Protein A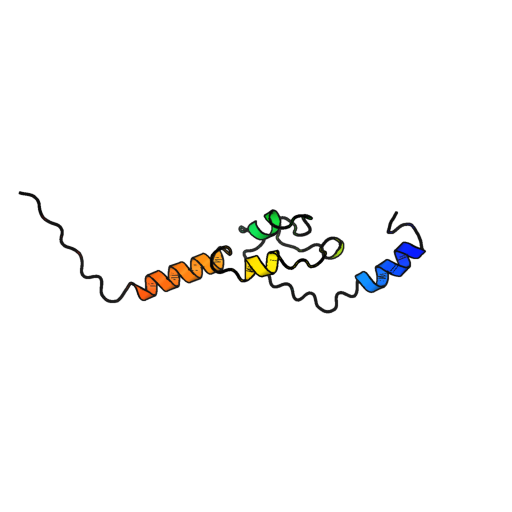F-Q01709-F1 (afdb_monomer_lite)

Secondary structure (DSSP, 8-state):
-TTTSHHHHHHHHHHT--TT------TTBTTTB-HHHHH-TT--B-TTS-B-TTT-----HHHHHHH-TTT-HHHHHHHHHHHHHHS-S-----------

Structure (mmCIF, N/CA/C/O backbone):
data_AF-Q01709-F1
#
_entry.id   AF-Q01709-F1
#
loop_
_atom_site.group_PDB
_atom_site.id
_atom_site.type_symbol
_atom_site.label_atom_id
_atom_site.label_alt_id
_atom_site.label_comp_id
_atom_site.label_asym_id
_atom_site.label_entity_id
_atom_site.label_seq_id
_atom_site.pdbx_PDB_ins_code
_atom_site.Cartn_x
_atom_site.Cartn_y
_atom_site.Cartn_z
_atom_site.occupancy
_atom_site.B_iso_or_equiv
_atom_site.auth_seq_id
_atom_site.auth_comp_id
_atom_site.auth_asym_id
_atom_site.auth_atom_id
_atom_site.pdbx_PDB_model_num
ATOM 1 N N . CYS A 1 1 ? 5.262 13.708 -25.592 1.00 59.22 1 CYS A N 1
ATOM 2 C CA . CYS A 1 1 ? 6.651 14.232 -25.614 1.00 59.22 1 CYS A CA 1
ATOM 3 C C . CYS A 1 1 ? 7.625 13.489 -24.688 1.00 59.22 1 CYS A C 1
ATOM 5 O O . CYS A 1 1 ? 8.690 13.134 -25.172 1.00 59.22 1 CYS A O 1
ATOM 7 N N . ARG A 1 2 ? 7.297 13.193 -23.412 1.00 56.72 2 ARG A N 1
ATOM 8 C CA . ARG A 1 2 ? 8.230 12.513 -22.474 1.00 56.72 2 ARG A CA 1
ATOM 9 C C . ARG A 1 2 ? 8.763 11.150 -22.955 1.00 56.72 2 ARG A C 1
ATOM 11 O O . ARG A 1 2 ? 9.904 10.828 -22.667 1.00 56.72 2 ARG A O 1
ATOM 18 N N . TYR A 1 3 ? 7.973 10.407 -23.735 1.00 63.38 3 TYR A N 1
ATOM 19 C CA . TYR A 1 3 ? 8.354 9.095 -24.285 1.00 63.38 3 TYR A CA 1
ATOM 20 C C . TYR A 1 3 ? 8.838 9.126 -25.744 1.00 63.38 3 TYR A C 1
ATOM 22 O O . TYR A 1 3 ? 9.289 8.109 -26.252 1.00 63.38 3 TYR A O 1
ATOM 30 N N . ILE A 1 4 ? 8.725 10.274 -26.423 1.00 70.75 4 ILE A N 1
ATOM 31 C CA . ILE A 1 4 ? 9.040 10.426 -27.857 1.00 70.75 4 ILE A CA 1
ATOM 32 C C . ILE A 1 4 ? 10.450 10.993 -28.083 1.00 70.75 4 ILE A C 1
ATOM 34 O O . ILE A 1 4 ? 11.030 10.779 -29.140 1.00 70.75 4 ILE A O 1
ATOM 38 N N . CYS A 1 5 ? 11.031 11.694 -27.104 1.00 76.25 5 CYS A N 1
ATOM 39 C CA . CYS A 1 5 ? 12.400 12.200 -27.207 1.00 76.25 5 CYS A CA 1
ATOM 40 C C . CYS A 1 5 ? 13.389 11.140 -26.689 1.00 76.25 5 CYS A C 1
ATOM 42 O O . CYS A 1 5 ? 13.206 10.684 -25.557 1.00 76.25 5 CYS A O 1
ATOM 44 N N . PRO A 1 6 ? 14.443 10.763 -27.439 1.00 74.62 6 PRO A N 1
ATOM 45 C CA . PRO A 1 6 ? 15.386 9.715 -27.031 1.00 74.62 6 PRO A CA 1
ATOM 46 C C . PRO A 1 6 ? 16.025 9.981 -25.658 1.00 74.62 6 PRO A C 1
ATOM 48 O O . PRO A 1 6 ? 16.215 9.053 -24.875 1.00 74.62 6 PRO A O 1
ATOM 51 N N . LEU A 1 7 ? 16.251 11.252 -25.307 1.00 77.44 7 LEU A N 1
ATOM 52 C CA . LEU A 1 7 ? 16.742 11.643 -23.983 1.00 77.44 7 LEU A CA 1
ATOM 53 C C . LEU A 1 7 ? 15.709 11.385 -22.868 1.00 77.44 7 LEU A C 1
ATOM 55 O O . LEU A 1 7 ? 16.053 10.892 -21.796 1.00 77.44 7 LEU A O 1
ATOM 59 N N . GLY A 1 8 ? 14.429 11.667 -23.130 1.00 72.31 8 GLY A N 1
ATOM 60 C CA . GLY A 1 8 ? 13.334 11.359 -22.204 1.00 72.31 8 GLY A CA 1
ATOM 61 C C . GLY A 1 8 ? 13.105 9.853 -22.045 1.00 72.31 8 GLY A C 1
ATOM 62 O O . GLY A 1 8 ? 12.820 9.387 -20.943 1.00 72.31 8 GLY A O 1
ATOM 63 N N . ALA A 1 9 ? 13.310 9.082 -23.118 1.00 72.31 9 ALA A N 1
ATOM 64 C CA . ALA A 1 9 ? 13.232 7.625 -23.091 1.00 72.31 9 ALA A CA 1
ATOM 65 C C . ALA A 1 9 ? 14.359 7.000 -22.251 1.00 72.31 9 ALA A C 1
ATOM 67 O O . ALA A 1 9 ? 14.082 6.118 -21.439 1.00 72.31 9 ALA A O 1
ATOM 68 N N . ALA A 1 10 ? 15.597 7.494 -22.375 1.00 75.25 10 ALA A N 1
ATOM 69 C CA . ALA A 1 10 ? 16.732 7.019 -21.578 1.00 75.25 10 ALA A CA 1
ATOM 70 C C . ALA A 1 10 ? 16.522 7.250 -20.069 1.00 75.25 10 ALA A C 1
ATOM 72 O O . ALA A 1 10 ? 16.755 6.354 -19.259 1.00 75.25 10 ALA A O 1
ATOM 73 N N . LEU A 1 11 ? 16.001 8.422 -19.690 1.00 72.25 11 LEU A N 1
ATOM 74 C CA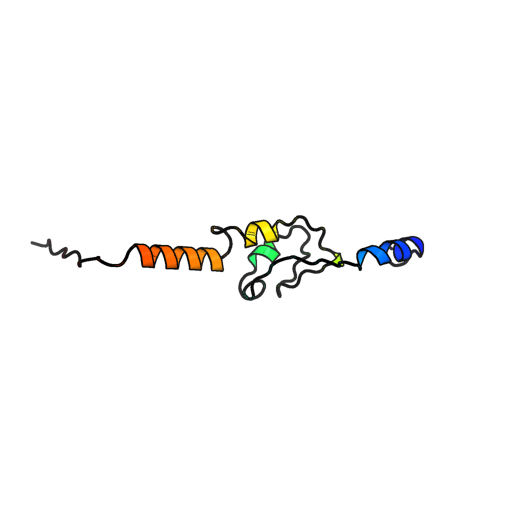 . LEU A 1 11 ? 15.725 8.770 -18.290 1.00 72.25 11 LEU A CA 1
ATOM 75 C C . LEU A 1 11 ? 14.526 8.012 -17.691 1.00 72.25 11 LEU A C 1
ATOM 77 O O . LEU A 1 11 ? 14.432 7.873 -16.473 1.00 72.25 11 LEU A O 1
ATOM 81 N N . ALA A 1 12 ? 13.620 7.483 -18.517 1.00 69.44 12 ALA A N 1
ATOM 82 C CA . ALA A 1 12 ? 12.481 6.696 -18.042 1.00 69.44 12 ALA A CA 1
ATOM 83 C C . ALA A 1 12 ? 12.864 5.265 -17.617 1.00 69.44 12 ALA A C 1
ATOM 85 O O . ALA A 1 12 ? 12.129 4.641 -16.850 1.00 69.44 12 ALA A O 1
ATOM 86 N N . ILE A 1 13 ? 14.003 4.736 -18.071 1.00 68.94 13 ILE A N 1
ATOM 87 C CA . ILE A 1 13 ? 14.456 3.370 -17.756 1.00 68.94 13 ILE A CA 1
ATOM 88 C C . ILE A 1 13 ? 14.642 3.151 -16.240 1.00 68.94 13 ILE A C 1
ATOM 90 O O . ILE A 1 13 ? 14.017 2.229 -15.711 1.00 68.94 13 ILE A O 1
ATOM 94 N N . PRO A 1 14 ? 15.400 3.987 -15.497 1.00 67.69 14 PRO A N 1
ATOM 95 C CA . PRO A 1 14 ? 15.555 3.812 -14.050 1.00 67.69 14 PRO A CA 1
ATOM 96 C C . PRO A 1 14 ? 14.237 3.969 -13.279 1.00 67.69 14 PRO A C 1
ATOM 98 O O . PRO A 1 14 ? 14.038 3.306 -12.266 1.00 67.69 14 PRO A O 1
ATOM 101 N N . SER A 1 15 ? 13.292 4.770 -13.782 1.00 63.00 15 SER A N 1
ATOM 102 C CA . SER A 1 15 ? 11.997 4.994 -13.116 1.00 63.00 15 SER A CA 1
ATOM 103 C C . SER A 1 15 ? 11.109 3.739 -13.028 1.00 63.00 15 SER A C 1
ATOM 105 O O . SER A 1 15 ? 10.200 3.678 -12.194 1.00 63.00 15 SER A O 1
ATOM 107 N N . LYS A 1 16 ? 11.384 2.724 -13.865 1.00 62.97 16 LYS A N 1
ATOM 108 C CA . LYS A 1 16 ? 10.702 1.422 -13.846 1.00 62.97 16 LYS A CA 1
ATOM 109 C C . LYS A 1 16 ? 11.294 0.427 -12.847 1.00 62.97 16 LYS A C 1
ATOM 111 O O . LYS A 1 16 ? 10.613 -0.541 -12.518 1.00 62.97 16 LYS A O 1
ATOM 116 N N . PHE A 1 17 ? 12.501 0.650 -12.323 1.00 63.69 17 PHE A N 1
ATOM 117 C CA . PHE A 1 17 ? 13.104 -0.210 -11.297 1.00 63.69 17 PHE A CA 1
ATOM 118 C C . PHE A 1 17 ? 12.546 0.111 -9.906 1.00 63.69 17 PHE A C 1
ATOM 120 O O . PHE A 1 17 ? 13.260 0.492 -8.979 1.00 63.69 17 PHE A O 1
ATOM 127 N N . ARG A 1 18 ? 11.232 -0.062 -9.753 1.00 63.72 18 ARG A N 1
ATOM 128 C CA . ARG A 1 18 ? 10.531 0.022 -8.468 1.00 63.72 18 ARG A CA 1
ATOM 129 C C . ARG A 1 18 ? 10.748 -1.273 -7.706 1.00 63.72 18 ARG A C 1
ATOM 131 O O . ARG A 1 18 ? 9.876 -2.127 -7.620 1.00 63.72 18 ARG A O 1
ATOM 138 N N . LEU 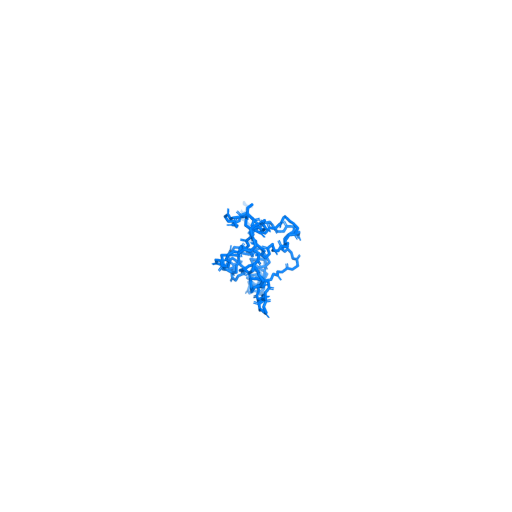A 1 19 ? 11.961 -1.434 -7.195 1.00 61.31 19 LEU A N 1
ATOM 139 C CA . LEU A 1 19 ? 12.386 -2.648 -6.498 1.00 61.31 19 LEU A CA 1
ATOM 140 C C . LEU A 1 19 ? 11.645 -2.861 -5.168 1.00 61.31 19 LEU A C 1
ATOM 142 O O . LEU A 1 19 ? 11.661 -3.964 -4.634 1.00 61.31 19 LEU A O 1
ATOM 146 N N . PHE A 1 20 ? 10.962 -1.837 -4.650 1.00 63.50 20 PHE A N 1
ATOM 147 C CA . PHE A 1 20 ? 10.302 -1.892 -3.350 1.00 63.50 20 PHE A CA 1
ATOM 148 C C . PHE A 1 20 ? 8.959 -1.150 -3.358 1.00 63.50 20 PHE A C 1
ATOM 150 O O . PHE A 1 20 ? 8.792 -0.142 -2.672 1.00 63.50 20 PHE A O 1
ATOM 157 N N . ASP A 1 21 ? 7.971 -1.648 -4.107 1.00 69.88 21 ASP A N 1
ATOM 158 C CA . ASP A 1 21 ? 6.580 -1.197 -3.945 1.00 69.88 21 ASP A CA 1
ATOM 159 C C . ASP A 1 21 ? 5.990 -1.758 -2.636 1.00 69.88 21 ASP A C 1
ATOM 161 O O . ASP A 1 21 ? 5.219 -2.716 -2.605 1.00 69.88 21 ASP A O 1
ATOM 165 N N . TRP A 1 22 ? 6.370 -1.141 -1.515 1.00 80.31 22 TRP A N 1
ATOM 166 C CA . TRP A 1 22 ? 5.919 -1.498 -0.164 1.00 80.31 22 TRP A CA 1
ATOM 167 C C . TRP A 1 22 ? 4.601 -0.807 0.237 1.00 80.31 22 TRP A C 1
ATOM 169 O O . TRP A 1 22 ? 4.332 -0.552 1.412 1.00 80.31 22 TRP A O 1
ATOM 179 N N . LEU A 1 23 ? 3.739 -0.480 -0.728 1.00 86.06 23 LEU A N 1
ATOM 180 C CA . LEU A 1 23 ? 2.448 0.133 -0.420 1.00 86.06 23 LEU A CA 1
ATOM 181 C C . LEU A 1 23 ? 1.465 -0.940 0.052 1.00 86.06 23 LEU A C 1
ATOM 183 O O . LEU A 1 23 ? 1.013 -1.792 -0.715 1.00 86.06 23 LEU A O 1
ATOM 187 N N . LYS A 1 24 ? 1.090 -0.884 1.333 1.00 86.75 24 LYS A N 1
ATOM 188 C CA . LYS A 1 24 ? 0.107 -1.805 1.909 1.00 86.75 24 LYS A CA 1
ATOM 189 C C . LYS A 1 24 ? -1.296 -1.429 1.441 1.00 86.75 24 LYS A C 1
ATOM 191 O O . LYS A 1 24 ? -1.710 -0.273 1.518 1.00 86.75 24 LYS A O 1
ATOM 196 N N . ARG A 1 25 ? -2.048 -2.425 0.978 1.00 88.50 25 ARG A N 1
ATOM 197 C CA . ARG A 1 25 ? -3.450 -2.312 0.554 1.00 88.50 25 ARG A CA 1
ATOM 198 C C . ARG A 1 25 ? -4.238 -3.475 1.152 1.00 88.50 25 ARG A C 1
ATOM 200 O O . ARG A 1 25 ? -3.721 -4.585 1.259 1.00 88.50 25 ARG A O 1
ATOM 207 N N . ARG A 1 26 ? -5.485 -3.234 1.569 1.00 89.38 26 ARG A N 1
ATOM 208 C CA . ARG A 1 26 ? -6.406 -4.307 1.995 1.00 89.38 26 ARG A CA 1
ATOM 209 C C . ARG A 1 26 ? -7.203 -4.787 0.786 1.00 89.38 26 ARG A C 1
ATOM 211 O O . ARG A 1 26 ? -7.387 -4.031 -0.160 1.00 89.38 26 ARG A O 1
ATOM 218 N N . LYS A 1 27 ? -7.748 -6.004 0.859 1.00 86.19 27 LYS A N 1
ATOM 219 C CA . LYS A 1 27 ? -8.628 -6.562 -0.186 1.00 86.19 27 LYS A CA 1
ATOM 220 C C . LYS A 1 27 ? -9.897 -5.728 -0.412 1.00 86.19 27 LYS A C 1
ATOM 222 O O . LYS A 1 27 ? -10.414 -5.696 -1.513 1.00 86.19 27 LYS A O 1
ATOM 227 N N . GLU A 1 28 ? -10.366 -5.038 0.627 1.00 87.12 28 GLU A N 1
ATOM 228 C CA . GLU A 1 28 ? -11.548 -4.166 0.572 1.00 87.12 28 GLU A CA 1
ATOM 229 C C . GLU A 1 28 ? -11.287 -2.839 -0.164 1.00 87.12 28 GLU A C 1
ATOM 231 O O . GLU A 1 28 ? -12.229 -2.132 -0.523 1.00 87.12 28 GLU A O 1
ATOM 236 N N . CYS A 1 29 ? -10.018 -2.460 -0.363 1.00 88.25 29 CYS A N 1
ATOM 237 C CA . CYS A 1 29 ? -9.651 -1.213 -1.024 1.00 88.25 29 CYS A CA 1
ATOM 238 C C . CYS A 1 29 ? -9.859 -1.346 -2.541 1.00 88.25 29 CYS A C 1
ATOM 240 O O . CYS A 1 29 ? -9.165 -2.125 -3.186 1.00 88.25 29 CYS A O 1
ATOM 242 N N . GLY A 1 30 ? -10.766 -0.550 -3.107 1.00 86.12 30 GLY A N 1
ATOM 243 C CA . GLY A 1 30 ? -11.209 -0.622 -4.502 1.00 86.12 30 GLY A CA 1
ATOM 244 C C . GLY A 1 30 ? -12.556 -1.322 -4.680 1.00 86.12 30 GLY A C 1
ATOM 245 O O . GLY A 1 30 ? -13.278 -1.007 -5.608 1.00 86.12 30 GLY A O 1
ATOM 246 N N . ASN A 1 31 ? -12.953 -2.220 -3.772 1.00 88.44 31 ASN A N 1
ATOM 247 C CA . ASN A 1 31 ? -14.270 -2.865 -3.788 1.00 88.44 31 ASN A CA 1
ATOM 248 C C . ASN A 1 31 ? -14.634 -3.351 -2.371 1.00 88.44 31 ASN A C 1
ATOM 250 O O . ASN A 1 31 ? -14.046 -4.332 -1.912 1.00 88.44 31 ASN A O 1
ATOM 254 N N . PRO A 1 32 ? -15.577 -2.724 -1.640 1.00 90.00 32 PRO A N 1
ATOM 255 C CA . PRO A 1 32 ? -16.367 -1.527 -1.961 1.00 90.00 32 PRO A CA 1
ATOM 256 C C . PRO A 1 32 ? -15.713 -0.195 -1.527 1.00 90.00 32 PRO A C 1
ATOM 258 O O . PRO A 1 32 ? -16.289 0.872 -1.734 1.00 90.00 32 PRO A O 1
ATOM 261 N N . CYS A 1 33 ? -14.543 -0.212 -0.874 1.00 91.19 33 CYS A N 1
ATOM 262 C CA . CYS A 1 33 ? -13.960 0.994 -0.278 1.00 91.19 33 CYS A CA 1
ATOM 263 C C . CYS A 1 33 ? -13.231 1.860 -1.318 1.00 91.19 33 CYS A C 1
ATOM 265 O O . CYS A 1 33 ? -12.169 1.483 -1.807 1.00 91.19 33 CYS A O 1
ATOM 267 N N . GLN A 1 34 ? -13.759 3.057 -1.584 1.00 91.00 34 GLN A N 1
ATOM 268 C CA . GLN A 1 34 ? -13.208 4.026 -2.546 1.00 91.00 34 GLN A CA 1
ATOM 269 C C . GLN A 1 34 ? -12.443 5.192 -1.893 1.00 91.00 34 GLN A C 1
ATOM 271 O O . GLN A 1 34 ? -12.102 6.161 -2.563 1.00 91.00 34 GLN A O 1
ATOM 276 N N . LEU A 1 35 ? -12.178 5.133 -0.582 1.00 92.56 35 LEU A N 1
ATOM 277 C CA . LEU A 1 35 ? -11.645 6.276 0.172 1.00 92.56 35 LEU A CA 1
ATOM 278 C C . LEU A 1 35 ? -10.279 6.746 -0.349 1.00 92.56 35 LEU A C 1
ATOM 280 O O . LEU A 1 35 ? -10.147 7.895 -0.748 1.00 92.56 35 LEU A O 1
ATOM 284 N N . CYS A 1 36 ? -9.292 5.848 -0.435 1.00 92.75 36 CYS A N 1
ATOM 285 C CA . CYS A 1 36 ? -7.956 6.226 -0.904 1.00 92.75 36 CYS A CA 1
ATOM 286 C C . CYS A 1 36 ? -7.950 6.694 -2.368 1.00 92.75 36 CYS A C 1
ATOM 288 O O . CYS A 1 36 ? -7.101 7.492 -2.735 1.00 92.75 36 CYS A O 1
ATOM 290 N N . ALA A 1 37 ? -8.868 6.188 -3.203 1.00 92.75 37 ALA A N 1
ATOM 291 C CA . ALA A 1 37 ? -8.993 6.634 -4.591 1.00 92.75 37 ALA A CA 1
ATOM 292 C C . ALA A 1 37 ? -9.509 8.079 -4.673 1.00 92.75 37 ALA A C 1
ATOM 294 O O . ALA A 1 37 ? -9.032 8.847 -5.499 1.00 92.75 37 ALA A O 1
ATOM 295 N N . LYS A 1 38 ? -10.424 8.465 -3.772 1.00 92.44 38 LYS A N 1
ATOM 296 C CA . LYS A 1 38 ? -10.936 9.840 -3.662 1.00 92.44 38 LYS A CA 1
ATOM 297 C C . LYS A 1 38 ? -9.944 10.813 -3.022 1.00 92.44 38 LYS A C 1
ATOM 299 O O . LYS A 1 38 ? -9.918 11.968 -3.416 1.00 92.44 38 LYS A O 1
ATOM 304 N N . GLU A 1 39 ? -9.169 10.361 -2.035 1.00 91.50 39 GLU A N 1
ATOM 305 C CA . GLU A 1 39 ? -8.148 11.189 -1.368 1.00 91.50 39 GLU A CA 1
ATOM 306 C C . GLU A 1 39 ? -6.915 11.427 -2.256 1.00 91.50 39 GLU A C 1
ATOM 308 O O . GLU A 1 39 ? -6.206 12.408 -2.080 1.00 91.50 39 GLU A O 1
ATOM 313 N N . CYS A 1 40 ? -6.651 10.560 -3.239 1.00 93.75 40 CYS A N 1
ATOM 314 C CA . CYS A 1 40 ? -5.504 10.722 -4.124 1.00 93.75 40 CYS A CA 1
ATOM 315 C C . CYS A 1 40 ? -5.691 11.914 -5.081 1.00 93.75 40 CYS A C 1
ATOM 317 O O . CYS A 1 40 ? -6.365 11.800 -6.103 1.00 93.75 40 CYS A O 1
ATOM 319 N N . GLU A 1 41 ? -5.018 13.025 -4.782 1.00 91.81 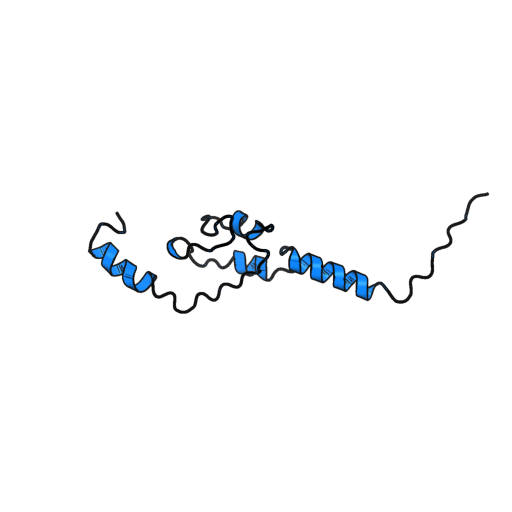41 GLU A N 1
ATOM 320 C CA . GLU A 1 41 ? -5.081 14.295 -5.528 1.00 91.81 41 GLU A CA 1
ATOM 321 C C . GLU A 1 41 ? -4.772 14.145 -7.025 1.00 91.81 41 GLU A C 1
ATOM 323 O O . GLU A 1 41 ? -5.411 14.768 -7.867 1.00 91.81 41 GLU A O 1
ATOM 328 N N . ILE A 1 42 ? -3.812 13.281 -7.364 1.00 92.00 42 ILE A N 1
ATOM 329 C CA . ILE A 1 42 ? -3.389 13.020 -8.747 1.00 92.00 42 ILE A CA 1
ATOM 330 C C . ILE A 1 42 ? -4.110 11.828 -9.392 1.00 92.00 42 ILE A C 1
ATOM 332 O O . ILE A 1 42 ? -3.749 11.427 -10.493 1.00 92.00 42 ILE A O 1
ATOM 336 N N . GLN A 1 43 ? -5.070 11.215 -8.691 1.00 92.25 43 GLN A N 1
ATOM 337 C CA . GLN A 1 43 ? -5.862 10.075 -9.169 1.00 92.25 43 GLN A CA 1
ATOM 338 C C . GLN A 1 43 ? -5.046 8.863 -9.659 1.00 92.25 43 GLN A C 1
ATOM 340 O O . GLN A 1 43 ? -5.531 8.050 -10.439 1.00 92.25 43 GLN A O 1
ATOM 345 N N . ALA A 1 44 ? -3.840 8.660 -9.120 1.00 93.00 44 ALA A N 1
ATOM 346 C CA . ALA A 1 44 ? -3.003 7.502 -9.445 1.00 93.00 44 ALA A CA 1
ATOM 347 C C . ALA A 1 44 ? -3.574 6.162 -8.939 1.00 93.00 44 ALA A C 1
ATOM 349 O O . ALA A 1 44 ? -3.001 5.106 -9.197 1.00 93.00 44 ALA A O 1
ATOM 350 N N . ILE A 1 45 ? -4.662 6.175 -8.165 1.00 93.25 45 ILE A N 1
ATOM 351 C CA . ILE A 1 45 ? -5.333 4.974 -7.667 1.00 93.25 45 ILE A CA 1
ATOM 352 C C . ILE A 1 45 ? -6.605 4.771 -8.484 1.00 93.25 45 ILE A C 1
ATOM 354 O O . ILE A 1 45 ? -7.554 5.544 -8.368 1.00 93.25 45 ILE A O 1
ATOM 358 N N . HIS A 1 46 ? -6.639 3.701 -9.271 1.00 90.31 46 HIS A N 1
ATOM 359 C CA . HIS A 1 46 ? -7.805 3.332 -10.060 1.00 90.31 46 HIS A CA 1
ATOM 360 C C . HIS A 1 46 ? -9.004 2.964 -9.163 1.00 90.31 46 HIS A C 1
ATOM 362 O O . HIS A 1 46 ? -8.811 2.517 -8.025 1.00 90.31 46 HIS A O 1
ATOM 368 N N . PRO A 1 47 ? -10.249 3.078 -9.669 1.00 87.12 47 PRO A N 1
ATOM 369 C CA . PRO A 1 47 ? -11.452 2.700 -8.922 1.00 87.12 47 PRO A CA 1
ATOM 370 C C . PRO A 1 47 ? -11.462 1.236 -8.469 1.00 87.12 47 PRO A C 1
ATOM 372 O O . PRO A 1 47 ? -12.040 0.913 -7.441 1.00 87.12 47 PRO A O 1
ATOM 375 N N . ASP A 1 48 ? -10.787 0.341 -9.192 1.00 88.12 48 ASP A N 1
ATOM 376 C CA . ASP A 1 48 ? -10.632 -1.068 -8.808 1.00 88.12 48 ASP A CA 1
ATOM 377 C C . ASP A 1 48 ? -9.624 -1.277 -7.661 1.00 88.12 48 ASP A C 1
ATOM 379 O O . ASP A 1 48 ? -9.496 -2.373 -7.114 1.00 88.12 48 ASP A O 1
ATOM 383 N N . GLY A 1 49 ? -8.918 -0.215 -7.280 1.00 88.25 49 GLY A N 1
ATOM 384 C CA . GLY A 1 49 ? -7.961 -0.184 -6.198 1.00 88.25 49 GLY A CA 1
ATOM 385 C C . GLY A 1 49 ? -6.507 -0.456 -6.582 1.00 88.25 49 GLY A C 1
ATOM 386 O O . GLY A 1 49 ? -5.666 -0.570 -5.680 1.00 88.25 49 GLY A O 1
ATOM 387 N N . ARG A 1 50 ? -6.182 -0.554 -7.871 1.00 89.38 50 ARG A N 1
ATOM 388 C CA . ARG A 1 50 ? -4.789 -0.668 -8.323 1.00 89.38 50 ARG A CA 1
ATOM 389 C C . ARG A 1 50 ? -4.107 0.695 -8.309 1.00 89.38 50 ARG A C 1
ATOM 391 O O . ARG A 1 50 ? -4.723 1.707 -8.621 1.00 89.38 50 ARG A O 1
ATOM 398 N N . ILE A 1 51 ? -2.828 0.719 -7.949 1.00 90.94 51 ILE A N 1
ATOM 399 C CA . ILE A 1 51 ? -2.015 1.938 -7.978 1.00 90.94 51 ILE A CA 1
ATOM 400 C C . ILE A 1 51 ? -1.256 1.958 -9.302 1.00 90.94 51 ILE A C 1
ATOM 402 O O . ILE A 1 51 ? -0.460 1.057 -9.570 1.00 90.94 51 ILE A O 1
ATOM 406 N N . ASN A 1 52 ? -1.493 2.977 -10.122 1.00 88.50 52 ASN A N 1
ATOM 407 C CA . ASN A 1 52 ? -0.692 3.242 -11.302 1.00 88.50 52 ASN A CA 1
ATOM 408 C C . ASN A 1 52 ? 0.657 3.795 -10.856 1.00 88.50 52 ASN A C 1
ATOM 410 O O . ASN A 1 52 ? 0.786 4.962 -10.479 1.00 88.50 52 ASN A O 1
ATOM 414 N N . GLY A 1 53 ? 1.674 2.937 -10.901 1.00 85.62 53 GLY A N 1
ATOM 415 C CA . GLY A 1 53 ? 3.021 3.331 -10.543 1.00 85.62 53 GLY A CA 1
ATOM 416 C C . GLY A 1 53 ? 3.467 4.563 -11.330 1.00 85.62 53 GLY A C 1
ATOM 417 O O . GLY A 1 53 ? 3.921 5.533 -10.735 1.00 85.62 53 GLY A O 1
ATOM 418 N N . ASN A 1 54 ? 3.250 4.584 -12.644 1.00 82.75 54 ASN A N 1
ATOM 419 C CA . ASN A 1 54 ? 3.766 5.638 -13.521 1.00 82.75 54 ASN A CA 1
ATOM 420 C C . ASN A 1 54 ? 3.279 7.049 -13.151 1.00 82.75 54 ASN A C 1
ATOM 422 O O . ASN A 1 54 ? 3.989 8.015 -13.416 1.00 82.75 54 ASN A O 1
ATOM 426 N N . GLU A 1 55 ? 2.101 7.157 -12.536 1.00 86.06 55 GLU A N 1
ATOM 427 C CA . GLU A 1 55 ? 1.524 8.423 -12.073 1.00 86.06 55 GLU A CA 1
ATOM 428 C C . GLU A 1 55 ? 1.797 8.673 -10.585 1.00 86.06 55 GLU A C 1
ATOM 430 O O . GLU A 1 55 ? 1.999 9.815 -10.180 1.00 86.06 55 GLU A O 1
ATOM 435 N N . CYS A 1 56 ? 1.849 7.619 -9.764 1.00 89.94 56 CYS A N 1
ATOM 436 C CA . CYS A 1 56 ? 2.081 7.722 -8.327 1.00 89.94 56 CYS A CA 1
ATOM 437 C C . CYS A 1 56 ? 3.440 8.369 -8.009 1.00 89.94 56 CYS A C 1
ATOM 439 O O . CYS A 1 56 ? 4.495 7.825 -8.340 1.00 89.94 56 CYS A O 1
ATOM 441 N N . HIS A 1 57 ? 3.398 9.494 -7.291 1.00 89.62 57 HIS A N 1
ATOM 442 C CA . HIS A 1 57 ? 4.572 10.249 -6.842 1.00 89.62 57 HIS A CA 1
ATOM 443 C C . HIS A 1 57 ? 4.973 9.962 -5.382 1.00 89.62 57 HIS A C 1
ATOM 445 O O . HIS A 1 57 ? 5.808 10.666 -4.828 1.00 89.62 57 HIS A O 1
ATOM 451 N N . TYR A 1 58 ? 4.385 8.938 -4.752 1.00 88.69 58 TYR A N 1
ATOM 452 C CA . TYR A 1 58 ? 4.730 8.490 -3.397 1.00 88.69 58 TYR A CA 1
ATOM 453 C C . TYR A 1 58 ? 4.553 9.542 -2.274 1.00 88.69 58 TYR A C 1
ATOM 455 O O . TYR A 1 58 ? 5.351 9.577 -1.344 1.00 88.69 58 TYR A O 1
ATOM 463 N N . CYS A 1 59 ? 3.472 10.339 -2.272 1.00 92.88 59 CYS A N 1
ATOM 464 C CA . CYS A 1 59 ? 3.126 11.193 -1.112 1.00 92.88 59 CYS A CA 1
ATOM 465 C C . CYS A 1 59 ? 2.754 10.419 0.161 1.00 92.88 59 CYS A C 1
ATOM 467 O O . CYS A 1 59 ? 2.741 10.987 1.246 1.00 92.88 59 CYS A O 1
ATOM 469 N N . LEU A 1 60 ? 2.419 9.129 0.030 1.00 91.81 60 LEU A N 1
ATOM 470 C CA . LEU A 1 60 ? 2.024 8.234 1.125 1.00 91.81 60 LEU A CA 1
ATOM 471 C C . LEU A 1 60 ? 0.738 8.626 1.876 1.00 91.81 60 LEU A C 1
ATOM 473 O O . LEU A 1 60 ? 0.424 8.002 2.889 1.00 91.81 60 LEU A O 1
ATOM 477 N N . ASP A 1 61 ? -0.076 9.543 1.354 1.00 93.25 61 ASP A N 1
ATOM 478 C CA . ASP A 1 61 ? -1.343 9.925 1.998 1.00 93.25 61 ASP A CA 1
ATOM 479 C C . ASP A 1 61 ? -2.311 8.729 2.126 1.00 93.25 61 ASP A C 1
ATOM 481 O O . ASP A 1 61 ? -2.878 8.445 3.183 1.00 93.25 61 ASP A O 1
ATOM 485 N N . CYS A 1 62 ? -2.359 7.876 1.096 1.00 92.62 62 CYS A N 1
ATOM 486 C CA . CYS A 1 62 ? -3.112 6.622 1.166 1.00 92.62 62 CYS A CA 1
ATOM 487 C C . CYS A 1 62 ? -2.618 5.668 2.273 1.00 92.62 62 CYS A C 1
ATOM 489 O O . CYS A 1 62 ? -3.421 4.908 2.821 1.00 92.62 62 CYS A O 1
ATOM 491 N N . GLN A 1 63 ? -1.324 5.695 2.621 1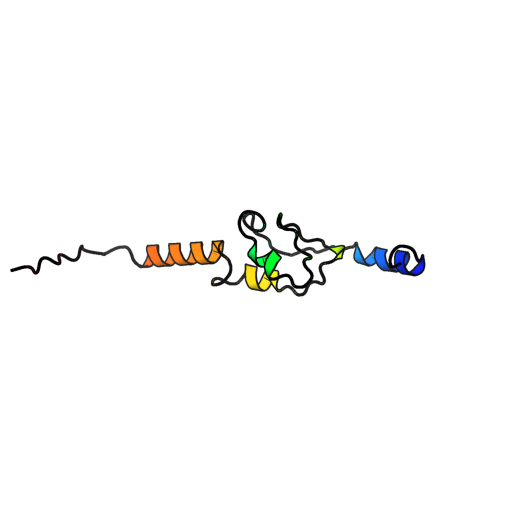.00 93.06 63 GLN A N 1
ATOM 492 C CA . GLN A 1 63 ? -0.766 4.892 3.714 1.00 93.06 63 GLN A CA 1
ATOM 493 C C . GLN A 1 63 ? -1.126 5.495 5.075 1.00 93.06 63 GLN A C 1
ATOM 495 O O . GLN A 1 63 ? -1.472 4.751 5.996 1.00 93.06 63 GLN A O 1
ATOM 500 N N . MET A 1 64 ? -1.137 6.826 5.189 1.00 93.75 64 MET A N 1
ATOM 501 C CA . MET A 1 64 ? -1.625 7.515 6.386 1.00 93.75 64 MET A CA 1
ATOM 502 C C . MET A 1 64 ? -3.082 7.141 6.671 1.00 93.75 64 MET A C 1
ATOM 504 O O . MET A 1 64 ? -3.406 6.722 7.785 1.00 93.75 64 MET A O 1
ATOM 508 N N . THR A 1 65 ? -3.948 7.165 5.655 1.00 93.12 65 THR A N 1
ATOM 509 C CA . THR A 1 65 ? -5.337 6.701 5.789 1.00 93.12 65 THR A CA 1
ATOM 510 C C . THR A 1 65 ? -5.432 5.199 6.073 1.00 93.12 65 THR A C 1
ATOM 512 O O . THR A 1 65 ? -6.246 4.790 6.901 1.00 93.12 65 THR A O 1
ATOM 515 N N . TYR A 1 66 ? -4.592 4.360 5.456 1.00 92.81 66 TYR A N 1
ATOM 516 C CA . TYR A 1 66 ? -4.564 2.909 5.699 1.00 92.81 66 TYR A CA 1
ATOM 517 C C . TYR A 1 66 ? -4.292 2.548 7.170 1.00 92.81 66 TYR A C 1
ATOM 519 O O . TYR A 1 66 ? -4.840 1.557 7.674 1.00 92.81 66 TYR A O 1
ATOM 527 N N . HIS A 1 67 ? -3.449 3.337 7.841 1.00 92.12 67 HIS A N 1
ATOM 528 C CA . HIS A 1 67 ? -3.066 3.157 9.242 1.00 92.12 67 HIS A CA 1
ATOM 529 C C . HIS A 1 67 ? -3.962 3.910 10.235 1.00 92.12 67 HIS A C 1
ATOM 531 O O . HIS A 1 67 ? -3.835 3.708 11.441 1.00 92.12 67 HIS A O 1
ATOM 537 N N . ASN A 1 68 ? -4.888 4.740 9.756 1.00 93.25 68 ASN A N 1
ATOM 538 C CA . ASN A 1 68 ? -5.750 5.541 10.611 1.00 93.25 68 ASN A CA 1
ATOM 539 C C . ASN A 1 68 ? -6.997 4.756 11.059 1.00 93.25 68 ASN A C 1
ATOM 541 O O . ASN A 1 68 ? -7.907 4.487 10.267 1.00 93.25 68 ASN A O 1
ATOM 545 N N . ASP A 1 69 ? -7.068 4.459 12.360 1.00 90.25 69 ASP A N 1
ATOM 546 C CA . ASP A 1 69 ? -8.174 3.733 13.003 1.00 90.25 69 ASP A CA 1
ATOM 547 C C . ASP A 1 69 ? -9.536 4.447 12.928 1.00 90.25 69 ASP A C 1
ATOM 549 O O . ASP A 1 69 ? -10.576 3.813 13.127 1.00 90.25 69 ASP A O 1
ATOM 553 N N . ASN A 1 70 ? -9.545 5.750 12.635 1.00 90.88 70 ASN A N 1
ATOM 554 C CA . ASN A 1 70 ? -10.748 6.582 12.552 1.00 90.88 70 ASN A CA 1
ATOM 555 C C . ASN A 1 70 ? -11.210 6.846 11.117 1.00 90.88 70 ASN A C 1
ATOM 557 O O . ASN A 1 70 ? -12.347 7.270 10.929 1.00 90.88 70 ASN A O 1
ATOM 561 N N . LYS A 1 71 ? -10.355 6.609 10.113 1.00 90.38 71 LYS A N 1
ATOM 562 C CA . LYS A 1 71 ? -10.688 6.816 8.694 1.00 90.38 71 LYS A CA 1
ATOM 563 C C . LYS A 1 71 ? -10.907 5.508 7.941 1.00 90.38 71 LYS A C 1
ATOM 565 O O . LYS A 1 71 ? -11.811 5.421 7.118 1.00 90.38 71 LYS A O 1
ATOM 570 N N . CYS A 1 72 ? -10.100 4.479 8.207 1.00 92.25 72 CYS A N 1
ATOM 571 C CA . CYS A 1 72 ? -10.143 3.235 7.443 1.00 92.25 72 CYS A CA 1
ATOM 572 C C . CYS A 1 72 ? -11.345 2.363 7.870 1.00 92.25 72 CYS A C 1
ATOM 574 O O . CYS A 1 72 ? -11.339 1.854 8.996 1.00 92.25 72 CYS A O 1
ATOM 576 N N . PRO A 1 73 ? -12.350 2.103 7.004 1.00 91.19 73 PRO A N 1
ATOM 577 C CA . PRO A 1 73 ? -13.560 1.360 7.381 1.00 91.19 73 PRO A CA 1
ATOM 578 C C . PRO A 1 73 ? -13.320 -0.002 8.064 1.00 91.19 73 PRO A C 1
ATOM 580 O O . PRO A 1 73 ? -13.931 -0.249 9.108 1.00 91.19 73 PRO A O 1
ATOM 583 N N . PRO A 1 74 ? -12.407 -0.875 7.589 1.00 89.81 74 PRO A N 1
ATOM 584 C CA . PRO A 1 74 ? -12.105 -2.121 8.297 1.00 89.81 74 PRO A CA 1
ATOM 585 C C . PRO A 1 74 ? -11.486 -1.914 9.687 1.00 89.81 74 PRO A C 1
ATOM 587 O O . PRO A 1 74 ? -11.748 -2.715 10.589 1.00 89.81 74 PRO A O 1
ATOM 590 N N . LEU A 1 75 ? -10.705 -0.849 9.905 1.00 91.06 75 LEU A N 1
ATOM 591 C CA . LEU A 1 75 ? -10.166 -0.528 11.232 1.00 91.06 75 LEU A CA 1
ATOM 592 C C . LEU A 1 75 ? -11.246 0.031 12.158 1.00 91.06 75 LEU A C 1
ATOM 594 O O . LEU A 1 75 ? -11.352 -0.423 13.296 1.00 91.06 75 LEU A O 1
ATOM 598 N N . ILE A 1 76 ? -12.121 0.901 11.651 1.00 90.62 76 ILE A N 1
ATOM 599 C CA . ILE A 1 76 ? -13.292 1.396 12.387 1.00 90.62 76 ILE A CA 1
ATOM 600 C C . ILE A 1 76 ? -14.182 0.218 12.806 1.00 90.62 76 ILE A C 1
ATOM 602 O O . ILE A 1 76 ? -14.583 0.116 13.966 1.00 90.62 76 ILE A O 1
ATOM 606 N N . ASN A 1 77 ? -14.448 -0.719 11.893 1.00 89.56 77 ASN A N 1
ATOM 607 C CA . ASN A 1 77 ? -15.226 -1.925 12.179 1.00 89.56 77 ASN A CA 1
ATOM 608 C C . ASN A 1 77 ? -14.537 -2.806 13.229 1.00 89.56 77 ASN A C 1
ATOM 610 O O . ASN A 1 77 ? -15.196 -3.304 14.146 1.00 89.56 77 ASN A O 1
ATOM 614 N N . LYS A 1 78 ? -13.209 -2.966 13.148 1.00 89.50 78 LYS A N 1
ATOM 615 C CA . LYS A 1 78 ? -12.421 -3.685 14.159 1.00 89.50 78 LYS A CA 1
ATOM 616 C C . LYS A 1 78 ? -12.486 -2.986 15.522 1.00 89.50 78 LYS A C 1
ATOM 618 O O . LYS A 1 78 ? -12.699 -3.662 16.527 1.00 89.50 78 LYS A O 1
ATOM 623 N N . ARG A 1 79 ? -12.372 -1.656 15.570 1.00 88.94 79 ARG A N 1
ATOM 624 C CA . ARG A 1 79 ? -12.498 -0.842 16.790 1.00 88.94 79 ARG A CA 1
ATOM 625 C C . ARG A 1 79 ? -13.892 -0.967 17.407 1.00 88.94 79 ARG A C 1
ATOM 627 O O . ARG A 1 79 ? -13.990 -1.264 18.593 1.00 88.94 79 ARG A O 1
ATOM 634 N N . LYS A 1 80 ? -14.961 -0.836 16.611 1.00 87.75 80 LYS A N 1
ATOM 635 C CA . LYS A 1 80 ? -16.357 -1.017 17.061 1.00 87.75 80 LYS A CA 1
ATOM 636 C C . LYS A 1 80 ? -16.586 -2.411 17.650 1.00 87.75 80 LYS A C 1
ATOM 638 O O . LYS A 1 80 ? -17.173 -2.533 18.720 1.00 87.75 80 LYS A O 1
ATOM 643 N N . LYS A 1 81 ? -16.078 -3.462 16.994 1.00 86.62 81 LYS A N 1
ATOM 644 C CA . LYS A 1 81 ? -16.153 -4.841 17.510 1.00 86.62 81 LYS A CA 1
ATOM 645 C C . LYS A 1 81 ? -15.395 -5.011 18.832 1.00 86.62 81 LYS A C 1
ATOM 647 O O . LYS A 1 81 ? -15.888 -5.702 19.714 1.00 86.62 81 LYS A O 1
ATOM 652 N N . ARG A 1 82 ? -14.228 -4.373 18.990 1.00 84.88 82 ARG A N 1
ATOM 653 C CA . ARG A 1 82 ? -13.469 -4.383 20.255 1.00 84.88 82 ARG A CA 1
ATOM 654 C C . ARG A 1 82 ? -14.203 -3.643 21.376 1.00 84.88 82 ARG A C 1
ATOM 656 O O . ARG A 1 82 ? -14.243 -4.159 22.482 1.00 84.88 82 ARG A O 1
ATOM 663 N N . GLY A 1 83 ? -14.816 -2.497 21.079 1.00 80.69 83 GLY A N 1
ATOM 664 C CA . GLY A 1 83 ? -15.614 -1.738 22.047 1.00 80.69 83 GLY A CA 1
ATOM 665 C C . GLY A 1 83 ? -16.831 -2.516 22.548 1.00 80.69 83 GLY A C 1
ATOM 666 O O . GLY A 1 83 ? -17.051 -2.582 23.749 1.00 80.69 83 GLY A O 1
ATOM 667 N N . LYS A 1 84 ? -17.561 -3.195 21.649 1.00 72.44 84 LYS A N 1
ATOM 668 C CA . LYS A 1 84 ? -18.685 -4.067 22.037 1.00 72.44 84 LYS A CA 1
ATOM 669 C C . LYS A 1 84 ? -18.248 -5.235 22.923 1.00 72.44 84 LYS A C 1
ATOM 671 O O . LYS A 1 84 ? -18.903 -5.512 23.911 1.00 72.44 84 LYS A O 1
ATOM 676 N N . LYS A 1 85 ? -17.120 -5.880 22.600 1.00 62.94 85 LYS A N 1
ATOM 677 C CA . LYS A 1 85 ? -16.570 -6.974 23.420 1.00 62.94 85 LYS A CA 1
ATOM 678 C C . LYS A 1 85 ? -16.075 -6.519 24.794 1.00 62.94 85 LYS A C 1
ATOM 680 O O . LYS A 1 85 ? -16.075 -7.317 25.714 1.00 62.94 85 LYS A O 1
ATOM 685 N N . ALA A 1 86 ? -15.626 -5.272 24.927 1.00 62.06 86 ALA A N 1
ATOM 686 C CA . ALA A 1 86 ? -15.226 -4.717 26.219 1.00 62.06 86 ALA A CA 1
ATOM 687 C C . ALA A 1 86 ? -16.430 -4.295 27.080 1.00 62.06 86 ALA A C 1
ATOM 689 O O . ALA A 1 86 ? -16.307 -4.239 28.297 1.00 62.06 86 ALA A O 1
ATOM 690 N N . ALA A 1 87 ? -17.577 -4.008 26.458 1.00 60.50 87 ALA A N 1
ATOM 691 C CA . ALA A 1 87 ? -18.795 -3.581 27.141 1.00 60.50 87 ALA A CA 1
ATOM 692 C C . ALA A 1 87 ? -19.674 -4.742 27.648 1.00 60.50 87 ALA A C 1
ATOM 694 O O . ALA A 1 87 ? -20.649 -4.482 28.344 1.00 60.50 87 ALA A O 1
ATOM 695 N N . ASP A 1 88 ? -19.358 -5.996 27.315 1.00 60.50 88 ASP A N 1
ATOM 696 C CA . ASP A 1 88 ? -20.226 -7.144 27.599 1.00 60.50 88 ASP A CA 1
ATOM 697 C C . ASP A 1 88 ? -19.465 -8.263 28.329 1.00 60.50 88 ASP A C 1
ATOM 699 O O . ASP A 1 88 ? -18.745 -9.051 27.704 1.00 60.50 88 ASP A O 1
ATOM 703 N N . PRO A 1 89 ? -19.515 -8.252 29.676 1.00 52.03 89 PRO A N 1
ATOM 704 C CA . PRO A 1 89 ? -19.873 -9.491 30.375 1.00 52.03 89 PRO A CA 1
ATOM 705 C C . PRO A 1 89 ? -20.961 -9.363 31.469 1.00 52.03 89 PRO A C 1
ATOM 707 O O . PRO A 1 89 ? -21.193 -10.353 32.158 1.00 52.03 89 PRO A O 1
ATOM 710 N N . GLN A 1 90 ? -21.593 -8.198 31.708 1.00 57.66 90 GLN A N 1
ATOM 711 C CA . GLN A 1 90 ? -22.490 -8.011 32.879 1.00 57.66 90 GLN A CA 1
ATOM 712 C C . GLN A 1 90 ? -23.681 -7.039 32.700 1.00 57.66 90 GLN A C 1
ATOM 714 O O . GLN A 1 90 ? -24.155 -6.470 33.683 1.00 57.66 90 GLN A O 1
ATOM 719 N N . LEU A 1 91 ? -24.212 -6.816 31.493 1.00 58.53 91 LEU A N 1
ATOM 720 C CA . LEU A 1 91 ? -25.437 -6.007 31.354 1.00 58.53 91 LEU A CA 1
ATOM 721 C C . LEU A 1 91 ? -26.675 -6.801 31.820 1.00 58.53 91 LEU A C 1
ATOM 723 O O . LEU A 1 91 ? -27.336 -7.486 31.045 1.00 58.53 91 LEU A O 1
ATOM 727 N N . ILE A 1 92 ? -26.957 -6.701 33.123 1.00 64.31 92 ILE A N 1
ATOM 728 C CA . ILE A 1 92 ? -28.228 -7.045 33.776 1.00 64.31 92 ILE A CA 1
ATOM 729 C C . ILE A 1 92 ? -29.323 -6.163 33.138 1.00 64.31 92 ILE A C 1
ATOM 731 O O . ILE A 1 92 ? -29.083 -4.966 32.955 1.00 64.31 92 ILE A O 1
ATOM 735 N N . PRO A 1 93 ? -30.498 -6.701 32.762 1.00 63.19 93 PRO A N 1
ATOM 736 C CA . PRO A 1 93 ? -31.525 -5.920 32.081 1.00 63.19 93 PRO A CA 1
ATOM 737 C C . PRO A 1 93 ? -32.038 -4.805 33.000 1.00 63.19 93 PRO A C 1
ATOM 739 O O . PRO A 1 93 ? -32.449 -5.066 34.129 1.00 63.19 93 PRO A O 1
ATOM 742 N N . ALA A 1 94 ? -32.025 -3.564 32.513 1.00 64.19 94 ALA A N 1
ATOM 743 C CA . ALA A 1 94 ? -32.728 -2.471 33.168 1.00 64.19 94 ALA A CA 1
ATOM 744 C C . ALA A 1 94 ? -34.234 -2.742 33.053 1.00 64.19 94 ALA A C 1
ATOM 746 O O . ALA A 1 94 ? -34.818 -2.637 31.975 1.00 64.19 94 ALA A O 1
ATOM 747 N N . VAL A 1 95 ? -34.845 -3.153 34.162 1.00 63.28 95 VAL A N 1
ATOM 748 C CA . VAL A 1 95 ? -36.296 -3.115 34.334 1.00 63.28 95 VAL A CA 1
ATOM 749 C C . VAL A 1 95 ? -36.663 -1.650 34.547 1.00 63.28 95 VAL A C 1
ATOM 751 O O . VAL A 1 95 ? -36.533 -1.135 35.652 1.00 63.28 95 VAL A O 1
ATOM 754 N N . GLU A 1 96 ? -37.095 -0.971 33.488 1.00 59.41 96 GLU A N 1
ATOM 755 C CA . GLU A 1 96 ? -37.883 0.256 33.609 1.00 59.41 96 GLU A CA 1
ATOM 756 C C . GLU A 1 96 ? -39.355 -0.132 33.446 1.00 59.41 96 GLU A C 1
ATOM 758 O O . GLU A 1 96 ? -39.868 -0.246 32.338 1.00 59.41 96 GLU A O 1
ATOM 763 N N . VAL A 1 97 ? -40.019 -0.412 34.569 1.00 64.50 97 VAL A N 1
ATOM 764 C CA . VAL A 1 97 ? -41.485 -0.402 34.651 1.00 64.50 97 VAL A CA 1
ATOM 765 C C . VAL A 1 97 ? -41.837 0.589 35.747 1.00 64.50 97 VAL A C 1
ATOM 767 O O . VAL A 1 97 ? -42.025 0.239 36.909 1.00 64.50 97 VAL A O 1
ATOM 770 N N . SER A 1 98 ? -41.822 1.858 35.365 1.00 46.75 98 SER A N 1
ATOM 771 C CA . SER A 1 98 ? -42.410 2.956 36.116 1.00 46.75 98 SER A CA 1
ATOM 772 C C . SER A 1 98 ? -43.551 3.503 35.272 1.00 46.75 98 SER A C 1
ATOM 774 O O . SER A 1 98 ? -43.340 4.432 34.504 1.00 46.75 98 SER A O 1
ATOM 776 N N . ASP A 1 99 ? -44.728 2.895 35.406 1.00 61.16 99 ASP A N 1
ATOM 777 C CA . ASP A 1 99 ? -46.001 3.428 34.926 1.00 61.16 99 ASP A CA 1
ATOM 778 C C . ASP A 1 99 ? -47.093 3.030 35.932 1.00 61.16 99 ASP A C 1
ATOM 780 O O . ASP A 1 99 ? -47.463 1.863 36.005 1.00 61.16 99 ASP A O 1
ATOM 784 N N . ALA A 1 100 ? -47.548 4.042 36.683 1.00 50.53 100 ALA A N 1
ATOM 785 C CA . ALA A 1 100 ? -48.824 4.173 37.405 1.00 50.53 100 ALA A CA 1
ATOM 786 C C . ALA A 1 100 ? -49.206 3.156 38.501 1.00 50.53 100 ALA A C 1
ATOM 788 O O . ALA A 1 100 ? -49.531 1.988 38.201 1.00 50.53 100 ALA A O 1
#

Radius of gyration: 23.07 Å; chains: 1; bounding box: 66×24×65 Å

pLDDT: mean 80.14, std 13.24, range [46.75, 93.75]

Organism: Pseudomonas aeruginosa (NCBI:txid287)

Foldseek 3Di:
DLCPDVVSVVVCVVLPPCVDPPDDDDCCQLPPDCVLCVVPPQSQQDSNGDGNSVRDPPPCVSVVQVPDLVRPVVSVVVVVVVVVVVVDDDPDDPPPPPDD

InterPro domains:
  IPR052378 Nitrous-oxide reductase regulator [PTH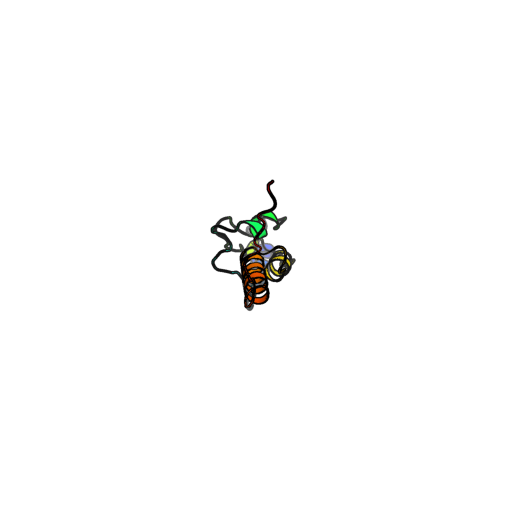R30224] (1-86)
  IPR060379 NosR/NirI-like, C-terminal domain [PF27538] (27-82)

Sequence (100 aa):
CRYICPLGAALAIPSKFRLFDWLKRRKECGNPCQLCAKECEIQAIHPDGRINGNECHYCLDCQMTYHNDNKCPPLINKRKKRGKKAADPQLIPAVEVSDA